Protein AF-A0A2V7KCF7-F1 (afdb_monomer)

Nearest PDB structures (foldseek):
  6zng-assembly1_B  TM=3.572E-01  e=9.241E+00  Bdellovibrio bacteriovorus HD100

Mean predicted aligned error: 8.9 Å

Structure (mmCIF, N/CA/C/O backbone):
data_AF-A0A2V7KCF7-F1
#
_entry.id   AF-A0A2V7KCF7-F1
#
loop_
_atom_site.group_PDB
_atom_site.id
_atom_site.type_symbol
_atom_site.label_atom_id
_atom_site.label_alt_id
_atom_site.label_comp_id
_atom_site.label_asym_id
_atom_site.label_entity_id
_atom_site.label_seq_id
_atom_site.pdbx_PDB_ins_code
_atom_site.Cartn_x
_atom_site.Cartn_y
_atom_site.Cartn_z
_atom_site.occupancy
_atom_site.B_iso_or_equiv
_atom_site.auth_seq_id
_atom_site.auth_comp_id
_atom_site.auth_asym_id
_atom_site.auth_atom_id
_atom_site.pdbx_PDB_model_num
ATOM 1 N N . MET A 1 1 ? 0.197 23.105 -3.086 1.00 41.72 1 MET A N 1
ATOM 2 C CA . MET A 1 1 ? -0.540 21.929 -2.576 1.00 41.72 1 MET A CA 1
ATOM 3 C C . MET A 1 1 ? -1.531 21.504 -3.646 1.00 41.72 1 MET A C 1
ATOM 5 O O . MET A 1 1 ? -2.507 22.212 -3.852 1.00 41.72 1 MET A O 1
ATOM 9 N N . GLN A 1 2 ? -1.255 20.419 -4.374 1.00 45.03 2 GLN A N 1
ATOM 10 C CA . GLN A 1 2 ? -2.194 19.877 -5.358 1.00 45.03 2 GLN A CA 1
ATOM 11 C C . GLN A 1 2 ? -3.328 19.180 -4.595 1.00 45.03 2 GLN A C 1
ATOM 13 O O . GLN A 1 2 ? -3.163 18.070 -4.099 1.00 45.03 2 GLN A O 1
ATOM 18 N N . GLN A 1 3 ? -4.462 19.857 -4.434 1.00 45.94 3 GLN A N 1
ATOM 19 C CA . GLN A 1 3 ? -5.681 19.256 -3.894 1.00 45.94 3 GLN A CA 1
ATOM 20 C C . GLN A 1 3 ? -6.366 18.501 -5.038 1.00 45.94 3 GLN A C 1
ATOM 22 O O . GLN A 1 3 ? -7.163 19.067 -5.782 1.00 45.94 3 GLN A O 1
ATOM 27 N N . ALA A 1 4 ? -5.999 17.236 -5.233 1.00 57.44 4 ALA A N 1
ATOM 28 C CA . ALA A 1 4 ? -6.736 16.357 -6.128 1.00 57.44 4 ALA A CA 1
ATOM 29 C C . ALA A 1 4 ? -7.971 15.825 -5.385 1.00 57.44 4 ALA A C 1
ATOM 31 O O . ALA A 1 4 ? -7.855 15.176 -4.345 1.00 57.44 4 ALA A O 1
ATOM 32 N N . ALA A 1 5 ? -9.162 16.113 -5.910 1.00 62.31 5 ALA A N 1
ATOM 33 C CA . ALA A 1 5 ? -10.406 15.527 -5.427 1.00 62.31 5 ALA A CA 1
ATOM 34 C C . ALA A 1 5 ? -10.470 14.055 -5.866 1.00 62.31 5 ALA A C 1
ATOM 36 O O . ALA A 1 5 ? -11.031 13.718 -6.908 1.00 62.31 5 ALA A O 1
ATOM 37 N N . PHE A 1 6 ? -9.847 13.165 -5.094 1.00 75.88 6 PHE A N 1
ATOM 38 C CA . PHE A 1 6 ? -9.925 11.730 -5.341 1.00 75.88 6 PHE A CA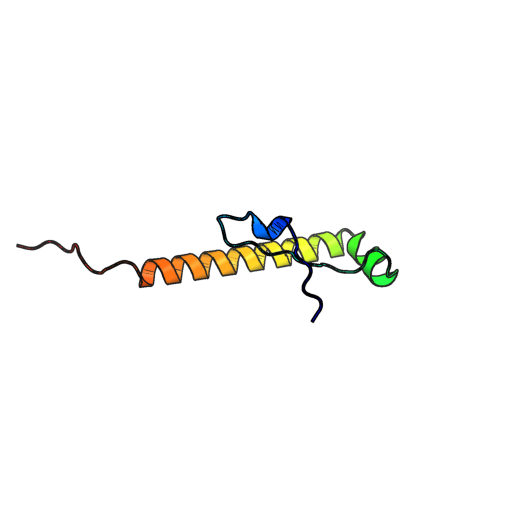 1
ATOM 39 C C . PHE 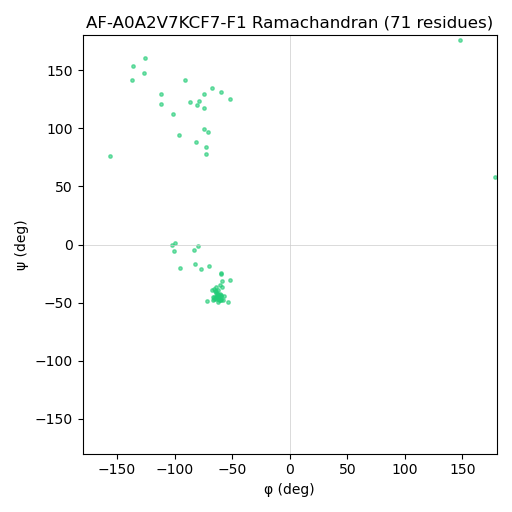A 1 6 ? -11.333 11.237 -5.002 1.00 75.88 6 PHE A C 1
ATOM 41 O O . PHE A 1 6 ? -11.627 10.950 -3.842 1.00 75.88 6 PHE A O 1
ATOM 48 N N . MET A 1 7 ? -12.202 11.116 -6.014 1.00 75.44 7 MET A N 1
ATOM 49 C CA . MET A 1 7 ? -13.596 10.679 -5.824 1.00 75.44 7 MET A CA 1
ATOM 50 C C . MET A 1 7 ? -13.720 9.368 -5.036 1.00 75.44 7 MET A C 1
ATOM 52 O O . MET A 1 7 ? -14.679 9.170 -4.296 1.00 75.44 7 MET A O 1
ATOM 56 N N . VAL A 1 8 ? -12.728 8.481 -5.154 1.00 75.94 8 VAL A N 1
ATOM 57 C CA . VAL A 1 8 ? -12.688 7.208 -4.422 1.00 75.94 8 VAL A CA 1
ATOM 58 C C . VAL A 1 8 ? -12.689 7.389 -2.896 1.00 75.94 8 VAL A C 1
ATOM 60 O O . VAL A 1 8 ? -13.168 6.518 -2.176 1.00 75.94 8 VAL A O 1
ATOM 63 N N . LEU A 1 9 ? -12.210 8.530 -2.389 1.00 79.69 9 LEU A N 1
ATOM 64 C CA . LEU A 1 9 ? -12.186 8.833 -0.957 1.00 79.69 9 LEU A CA 1
ATOM 65 C C . LEU A 1 9 ? -13.402 9.645 -0.500 1.00 79.69 9 LEU A C 1
ATOM 67 O O . LEU A 1 9 ? -13.733 9.633 0.682 1.00 79.69 9 LEU A O 1
ATOM 71 N N . THR A 1 10 ? -14.101 10.328 -1.411 1.00 71.88 10 THR A N 1
ATOM 72 C CA . THR A 1 10 ? -15.185 11.254 -1.043 1.00 71.88 10 THR A CA 1
ATOM 73 C C . THR A 1 10 ? -16.490 10.555 -0.661 1.00 71.88 10 THR A C 1
ATOM 75 O O . THR A 1 10 ? -17.318 11.145 0.023 1.00 71.88 10 THR A O 1
ATOM 78 N N . THR A 1 11 ? -16.695 9.301 -1.077 1.00 73.00 11 THR A N 1
ATOM 79 C CA . THR A 1 11 ? -17.921 8.531 -0.782 1.00 73.00 11 THR A CA 1
ATOM 80 C C . THR A 1 11 ? -17.762 7.547 0.381 1.00 73.00 11 THR A C 1
ATOM 82 O O . THR A 1 11 ? -18.693 6.799 0.694 1.00 73.00 11 THR A O 1
ATOM 85 N N . ALA A 1 12 ? -16.591 7.499 1.020 1.00 71.81 12 ALA A N 1
ATOM 86 C CA . ALA A 1 12 ? -16.308 6.522 2.060 1.00 71.81 12 ALA A CA 1
ATOM 87 C C . ALA A 1 12 ? -17.026 6.876 3.375 1.00 71.81 12 ALA A C 1
ATOM 89 O O . ALA A 1 12 ? -16.751 7.889 4.008 1.00 71.81 12 ALA A O 1
ATOM 90 N N . ARG A 1 13 ? -17.929 5.998 3.833 1.00 75.94 13 ARG A N 1
ATOM 91 C CA . ARG A 1 13 ? -18.578 6.098 5.163 1.00 75.94 13 ARG A CA 1
ATOM 92 C C . ARG A 1 13 ? -17.696 5.583 6.311 1.00 75.94 13 ARG A C 1
ATOM 94 O O . ARG A 1 13 ? -18.115 5.560 7.464 1.00 75.94 13 ARG A O 1
ATOM 101 N N . ARG A 1 14 ? -16.498 5.102 5.982 1.00 82.62 14 ARG A N 1
ATOM 102 C CA . ARG A 1 14 ? -15.471 4.566 6.881 1.00 82.62 14 ARG A CA 1
ATOM 103 C C . ARG A 1 14 ? -14.165 5.333 6.626 1.00 82.62 14 ARG A C 1
ATOM 105 O O . ARG A 1 14 ? -14.032 5.910 5.549 1.00 82.62 14 ARG A O 1
ATOM 112 N N . PRO A 1 15 ? -13.200 5.314 7.561 1.00 87.38 15 PRO A N 1
ATOM 113 C CA . PRO A 1 15 ? -11.861 5.846 7.313 1.00 87.38 15 PRO A CA 1
ATOM 114 C C . PRO A 1 15 ? -11.275 5.249 6.028 1.00 87.38 15 PRO A C 1
ATOM 116 O O . PRO A 1 15 ? -11.241 4.027 5.881 1.00 87.38 15 PRO A O 1
ATOM 119 N N . ALA A 1 16 ? -10.854 6.105 5.098 1.00 90.56 16 ALA A N 1
ATOM 120 C CA . ALA A 1 16 ? -10.332 5.707 3.796 1.00 90.56 16 ALA A CA 1
ATOM 121 C C . ALA A 1 16 ? -9.087 6.524 3.448 1.00 90.56 16 ALA A C 1
ATOM 123 O O . ALA A 1 16 ? -9.026 7.723 3.720 1.00 90.56 16 ALA A O 1
ATOM 124 N N . ILE A 1 17 ? -8.109 5.860 2.835 1.00 91.38 17 ILE A N 1
ATOM 125 C CA . ILE A 1 17 ? -6.870 6.464 2.345 1.00 91.38 17 ILE A CA 1
ATOM 126 C C . ILE A 1 17 ? -6.553 5.916 0.95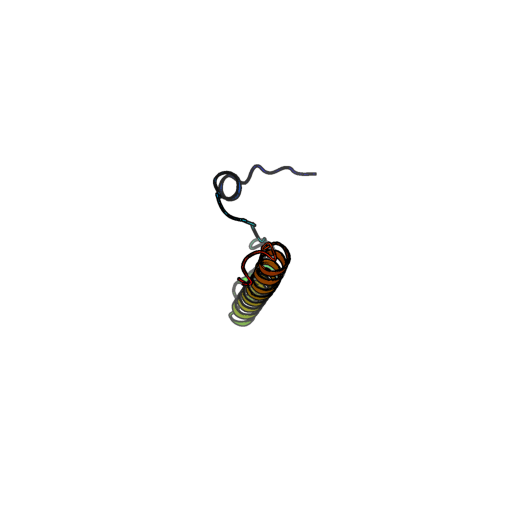4 1.00 91.38 17 ILE A C 1
ATOM 128 O O . ILE A 1 17 ? -6.945 4.799 0.618 1.00 91.38 17 ILE A O 1
ATOM 132 N N . LEU A 1 18 ? -5.825 6.700 0.165 1.00 92.88 18 LEU A N 1
ATOM 133 C CA . LEU A 1 18 ? -5.203 6.260 -1.079 1.00 92.88 18 LEU A CA 1
ATOM 134 C C . LEU A 1 18 ? -3.693 6.268 -0.855 1.00 92.88 18 LEU A C 1
ATOM 136 O O . LEU A 1 18 ? -3.155 7.254 -0.354 1.00 92.88 18 LEU A O 1
ATOM 140 N N . VAL A 1 19 ? -3.030 5.164 -1.196 1.00 93.00 19 VAL A N 1
ATOM 141 C CA . VAL A 1 19 ? -1.579 5.016 -1.050 1.00 93.00 19 VAL A CA 1
ATOM 142 C C . VAL A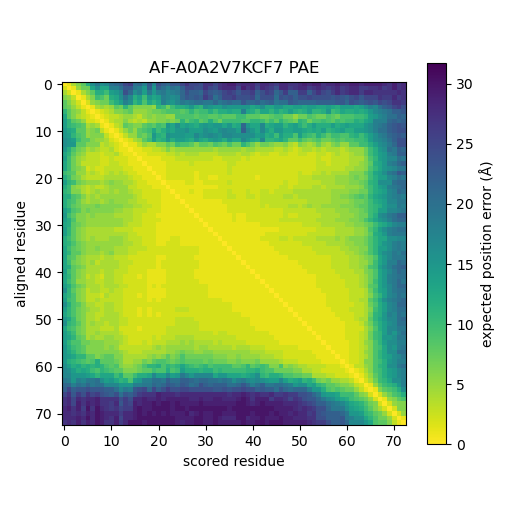 1 19 ? -0.959 4.946 -2.436 1.00 93.00 19 VAL A C 1
ATOM 144 O O . VAL A 1 19 ? -1.295 4.066 -3.224 1.00 93.00 19 VAL A O 1
ATOM 147 N N . GLU A 1 20 ? -0.055 5.873 -2.722 1.00 95.69 20 GLU A N 1
ATOM 148 C CA . GLU A 1 20 ? 0.809 5.821 -3.896 1.00 95.69 20 GLU A CA 1
ATOM 149 C C . GLU A 1 20 ? 2.058 5.006 -3.553 1.00 95.69 20 GLU A C 1
ATOM 151 O O . GLU A 1 20 ? 2.757 5.304 -2.585 1.00 95.69 20 GLU A O 1
ATOM 156 N N . THR A 1 21 ? 2.316 3.941 -4.311 1.00 94.75 21 THR A N 1
ATOM 157 C CA . THR A 1 21 ? 3.389 2.979 -4.011 1.00 94.75 21 THR A CA 1
ATOM 158 C C . THR A 1 21 ? 4.650 3.197 -4.852 1.00 94.75 21 THR A C 1
ATOM 160 O O . THR A 1 21 ? 5.647 2.516 -4.626 1.00 94.75 21 THR A O 1
ATOM 163 N N . GLY A 1 22 ? 4.605 4.123 -5.815 1.00 95.25 22 GLY A N 1
ATOM 164 C CA . GLY A 1 22 ? 5.687 4.479 -6.739 1.00 95.25 22 GLY A CA 1
ATOM 165 C C . GLY A 1 22 ? 5.149 4.909 -8.110 1.00 95.25 22 GLY A C 1
ATOM 166 O O . GLY A 1 22 ? 3.946 4.813 -8.367 1.00 95.25 22 GLY A O 1
ATOM 167 N N . PHE A 1 23 ? 6.037 5.340 -9.011 1.00 96.81 23 PHE A N 1
ATOM 168 C CA . PHE A 1 23 ? 5.664 5.761 -10.367 1.00 96.81 23 PHE A CA 1
ATOM 169 C C . PHE A 1 23 ? 5.955 4.673 -11.403 1.00 96.81 23 PHE A C 1
ATOM 171 O O . PHE A 1 23 ? 7.106 4.429 -11.746 1.00 96.81 23 PHE A O 1
ATOM 178 N N . ALA A 1 24 ? 4.920 4.081 -12.006 1.00 93.88 24 ALA A N 1
ATOM 179 C CA . ALA A 1 24 ? 5.097 3.037 -13.027 1.00 93.88 24 ALA A CA 1
ATOM 180 C C . ALA A 1 24 ? 5.896 3.495 -14.269 1.00 93.88 24 ALA A C 1
ATOM 182 O O . ALA A 1 24 ? 6.495 2.674 -14.957 1.00 93.88 24 ALA A O 1
ATOM 183 N N . THR A 1 25 ? 5.914 4.799 -14.566 1.00 96.31 25 THR A N 1
ATOM 184 C CA . 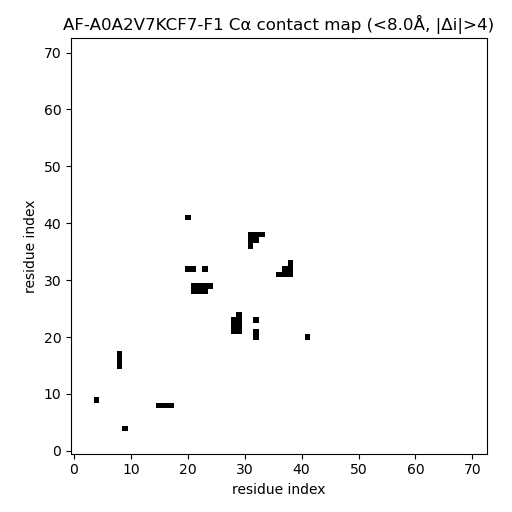THR A 1 25 ? 6.683 5.385 -15.677 1.00 96.31 25 THR A CA 1
ATOM 185 C C . THR A 1 25 ? 8.148 5.643 -15.332 1.00 96.31 25 THR A C 1
ATO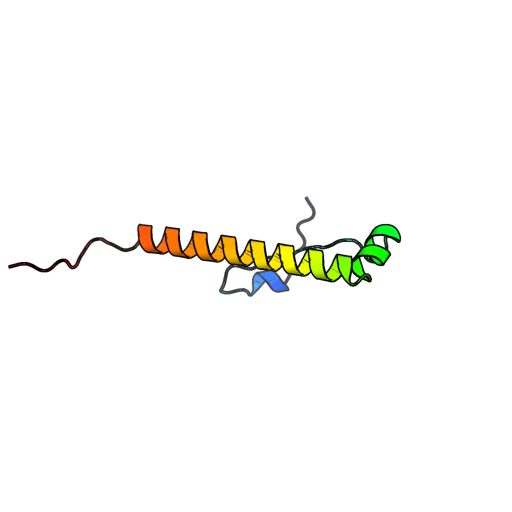M 187 O O . THR A 1 25 ? 8.957 5.843 -16.238 1.00 96.31 25 THR A O 1
ATOM 190 N N . ASN A 1 26 ? 8.511 5.649 -14.047 1.00 98.00 26 ASN A N 1
ATOM 191 C CA . ASN A 1 26 ? 9.903 5.701 -13.633 1.00 98.00 26 ASN A CA 1
ATOM 192 C C . ASN A 1 26 ? 10.503 4.287 -13.770 1.00 98.00 26 ASN A C 1
ATOM 194 O O . ASN A 1 26 ? 9.969 3.359 -13.168 1.00 98.00 26 ASN A O 1
ATOM 198 N N . PRO A 1 27 ? 11.600 4.085 -14.525 1.00 97.50 27 PRO A N 1
ATOM 199 C CA . PRO A 1 27 ? 12.129 2.742 -14.781 1.00 97.50 27 PRO A CA 1
ATOM 200 C C . PRO A 1 27 ? 12.524 1.963 -13.520 1.00 97.50 27 PRO A C 1
ATOM 202 O O . PRO A 1 27 ? 12.327 0.751 -13.462 1.00 97.50 27 PRO A O 1
ATOM 205 N N . THR A 1 28 ? 13.065 2.649 -12.511 1.00 97.88 28 THR A N 1
ATOM 206 C CA . THR A 1 28 ? 13.496 2.025 -11.254 1.00 97.88 28 THR A CA 1
ATOM 207 C C . THR A 1 28 ? 12.292 1.597 -10.422 1.00 97.88 28 THR A C 1
ATOM 209 O O . THR A 1 28 ? 12.222 0.444 -9.994 1.00 97.88 28 THR A O 1
ATOM 212 N N . ASP A 1 29 ? 11.321 2.495 -10.238 1.00 97.50 29 ASP A N 1
ATOM 213 C CA . ASP A 1 29 ? 10.091 2.186 -9.504 1.00 97.50 29 ASP A CA 1
ATOM 214 C C . ASP A 1 29 ? 9.284 1.115 -10.237 1.00 97.50 29 ASP A C 1
ATOM 216 O O . ASP A 1 29 ? 8.853 0.149 -9.621 1.00 97.50 29 ASP A O 1
ATOM 220 N N . GLY A 1 30 ? 9.125 1.237 -11.556 1.00 97.44 30 GLY A N 1
ATOM 221 C CA . GLY A 1 30 ? 8.409 0.271 -12.385 1.00 97.44 30 GLY A CA 1
ATOM 222 C C . GLY A 1 30 ? 8.993 -1.138 -12.273 1.00 97.44 30 GLY A C 1
ATOM 223 O O . GLY A 1 30 ? 8.244 -2.095 -12.081 1.00 97.44 30 GLY A O 1
ATOM 224 N N . ALA A 1 31 ? 10.323 -1.275 -12.307 1.00 98.25 31 ALA A N 1
ATOM 225 C CA . ALA A 1 31 ? 10.985 -2.565 -12.116 1.00 98.25 31 ALA A CA 1
ATOM 226 C C . ALA A 1 31 ? 10.758 -3.137 -10.707 1.00 98.25 31 ALA A C 1
ATOM 228 O O . ALA A 1 31 ? 10.534 -4.338 -10.556 1.00 98.25 31 ALA A O 1
ATOM 229 N N . PHE A 1 32 ? 10.789 -2.292 -9.672 1.00 98.44 32 PHE A N 1
ATOM 230 C CA . PHE A 1 32 ? 10.505 -2.721 -8.304 1.00 98.44 32 PHE A CA 1
ATOM 231 C C . PHE A 1 32 ? 9.040 -3.143 -8.133 1.00 98.44 32 PHE A C 1
ATOM 233 O O . PHE A 1 32 ? 8.782 -4.228 -7.610 1.00 98.44 32 PHE A O 1
ATOM 240 N N . LEU A 1 33 ? 8.099 -2.328 -8.614 1.00 97.94 33 LEU A N 1
ATOM 241 C CA . LEU A 1 33 ? 6.654 -2.563 -8.558 1.00 97.94 33 LEU A CA 1
ATOM 242 C C . LEU A 1 33 ? 6.244 -3.841 -9.298 1.00 97.94 33 LEU A C 1
ATOM 244 O O . LEU A 1 33 ? 5.337 -4.523 -8.840 1.00 97.94 33 LEU A O 1
ATOM 248 N N . ALA A 1 34 ? 6.923 -4.181 -10.397 1.00 97.38 34 ALA A N 1
ATOM 249 C CA . ALA A 1 34 ? 6.684 -5.407 -11.162 1.00 97.38 34 ALA A CA 1
ATOM 250 C C . ALA A 1 34 ? 7.397 -6.650 -10.592 1.00 97.38 34 ALA A C 1
ATOM 252 O O . ALA A 1 34 ? 7.253 -7.750 -11.128 1.00 97.38 34 ALA A O 1
ATOM 253 N N . SER A 1 35 ? 8.214 -6.497 -9.546 1.00 98.56 35 SER A N 1
ATOM 254 C CA . SER A 1 35 ? 8.936 -7.613 -8.932 1.00 98.56 35 SER A CA 1
ATOM 255 C C . SER A 1 35 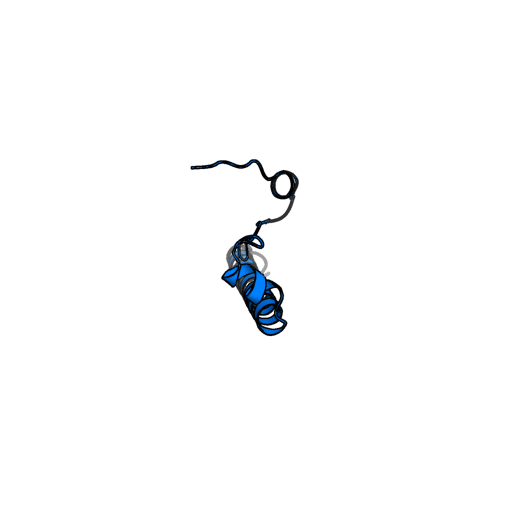? 8.128 -8.239 -7.797 1.00 98.56 35 SER A C 1
ATOM 257 O O . SER A 1 35 ? 7.565 -7.530 -6.963 1.00 98.56 35 SER A O 1
ATOM 259 N N . SER A 1 36 ? 8.174 -9.568 -7.663 1.00 98.62 36 SER A N 1
ATOM 260 C CA . SER A 1 36 ? 7.503 -10.268 -6.554 1.00 98.62 36 SER A CA 1
ATOM 261 C C . SER A 1 36 ? 7.995 -9.803 -5.177 1.00 98.62 36 SER A C 1
ATOM 263 O O . SER A 1 36 ? 7.235 -9.782 -4.212 1.00 98.62 36 SER A O 1
ATOM 265 N N . LEU A 1 37 ? 9.267 -9.396 -5.072 1.00 98.31 37 LEU A N 1
ATOM 266 C CA . LEU A 1 37 ? 9.815 -8.817 -3.845 1.00 98.31 37 LEU A CA 1
ATOM 267 C C . LEU A 1 37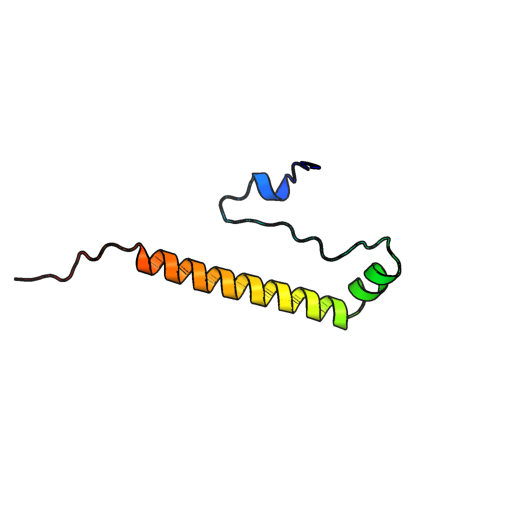 ? 9.168 -7.465 -3.521 1.00 98.31 37 LEU A C 1
ATOM 269 O O . LEU A 1 37 ? 8.845 -7.211 -2.360 1.00 98.31 37 LEU A O 1
ATOM 273 N N . GLY A 1 38 ? 9.018 -6.592 -4.519 1.00 98.31 38 GLY A N 1
ATOM 274 C CA . GLY A 1 38 ? 8.406 -5.279 -4.343 1.00 98.31 38 GLY A CA 1
ATOM 275 C C . GLY A 1 38 ? 6.931 -5.384 -3.989 1.00 98.31 38 GLY A C 1
ATOM 276 O O . GLY A 1 38 ? 6.512 -4.809 -2.985 1.00 98.31 38 GLY A O 1
ATOM 277 N N . GLU A 1 39 ? 6.183 -6.211 -4.720 1.00 98.19 39 GLU A N 1
ATOM 278 C CA . GLU A 1 39 ? 4.787 -6.533 -4.412 1.00 98.19 39 GLU A CA 1
ATOM 279 C C . GLU A 1 39 ? 4.630 -7.039 -2.972 1.00 98.19 39 GLU A C 1
ATOM 281 O O . GLU A 1 39 ? 3.820 -6.510 -2.206 1.00 98.19 39 GLU A O 1
ATOM 286 N N . HIS A 1 40 ? 5.449 -8.013 -2.558 1.00 98.69 40 HIS A N 1
ATOM 287 C CA . HIS A 1 40 ? 5.369 -8.583 -1.214 1.00 98.69 40 HIS A CA 1
ATOM 288 C C . HIS A 1 40 ? 5.710 -7.562 -0.122 1.00 98.69 40 HIS A C 1
ATOM 290 O O . HIS A 1 40 ? 5.049 -7.521 0.919 1.00 98.69 40 HIS A O 1
ATOM 296 N N . LYS A 1 41 ? 6.715 -6.708 -0.352 1.00 98.56 41 LYS A N 1
ATOM 297 C CA . LYS A 1 41 ? 7.087 -5.640 0.586 1.00 98.56 41 LYS A CA 1
ATOM 298 C C . LYS A 1 41 ? 5.966 -4.620 0.755 1.00 98.56 41 LYS A C 1
ATOM 300 O O . LYS A 1 41 ? 5.632 -4.278 1.888 1.00 98.56 41 LYS A O 1
ATOM 305 N N . ILE A 1 42 ? 5.374 -4.163 -0.347 1.00 98.44 42 ILE A N 1
ATOM 306 C CA . ILE A 1 42 ? 4.270 -3.197 -0.330 1.00 98.44 42 ILE A CA 1
ATOM 307 C C . ILE A 1 42 ? 3.060 -3.800 0.389 1.00 98.44 42 ILE A C 1
ATOM 309 O O . ILE A 1 42 ? 2.533 -3.186 1.316 1.00 98.44 42 ILE A O 1
ATOM 313 N N . ALA A 1 43 ? 2.662 -5.022 0.025 1.00 98.38 43 ALA A N 1
ATOM 314 C CA . ALA A 1 43 ? 1.528 -5.702 0.645 1.00 98.38 43 ALA A CA 1
ATOM 315 C C . ALA A 1 43 ? 1.729 -5.895 2.156 1.00 98.38 43 ALA A C 1
ATOM 317 O O . ALA A 1 43 ? 0.827 -5.605 2.943 1.00 98.38 43 ALA A O 1
ATOM 318 N N . SER A 1 44 ? 2.926 -6.323 2.567 1.00 98.62 44 SER A N 1
ATOM 319 C CA . SER A 1 44 ? 3.259 -6.528 3.980 1.00 98.62 44 SER A CA 1
ATOM 320 C C . SER A 1 44 ? 3.208 -5.222 4.772 1.00 98.62 44 SER A C 1
ATOM 322 O O . SER A 1 44 ? 2.606 -5.181 5.843 1.00 98.62 44 SER A O 1
ATOM 324 N N . ALA A 1 45 ? 3.761 -4.135 4.226 1.00 98.44 45 ALA A N 1
ATOM 325 C CA . ALA A 1 45 ? 3.730 -2.823 4.871 1.00 98.44 45 ALA A CA 1
ATOM 326 C C . ALA A 1 45 ? 2.297 -2.278 5.016 1.00 98.44 45 ALA A C 1
ATOM 328 O O . ALA A 1 45 ? 1.935 -1.753 6.071 1.00 98.44 45 ALA A O 1
ATOM 329 N N . VAL A 1 46 ? 1.455 -2.441 3.987 1.00 98.19 46 VAL A N 1
ATOM 330 C CA . VAL A 1 46 ? 0.036 -2.051 4.042 1.00 98.19 46 VAL A CA 1
ATOM 331 C C . VAL A 1 46 ? -0.715 -2.878 5.090 1.00 98.19 46 VAL A C 1
ATOM 333 O O . VAL A 1 46 ? -1.433 -2.311 5.916 1.00 98.19 46 VAL A O 1
ATOM 336 N N . ALA A 1 47 ? -0.522 -4.200 5.112 1.00 98.31 47 ALA A N 1
ATOM 337 C CA . ALA A 1 47 ? -1.166 -5.088 6.079 1.00 98.31 47 ALA A CA 1
ATOM 338 C C . ALA A 1 47 ? -0.758 -4.765 7.527 1.00 98.31 47 ALA A C 1
ATOM 340 O O . ALA A 1 47 ? -1.610 -4.699 8.420 1.00 98.31 47 ALA A O 1
ATOM 341 N N . GLU A 1 48 ? 0.529 -4.506 7.763 1.00 98.44 48 GLU A N 1
ATOM 342 C CA . GLU A 1 48 ? 1.041 -4.091 9.069 1.00 98.44 48 GLU A CA 1
ATOM 343 C C . GLU A 1 48 ? 0.442 -2.745 9.502 1.00 98.44 48 GLU A C 1
ATOM 345 O O . GLU A 1 48 ? -0.023 -2.608 10.638 1.00 98.44 48 GLU A O 1
ATOM 350 N N . GLY A 1 49 ? 0.389 -1.764 8.596 1.00 97.69 49 GLY A N 1
ATOM 351 C CA . GLY A 1 49 ? -0.211 -0.455 8.854 1.00 97.69 49 GLY A CA 1
ATOM 352 C C . GLY A 1 49 ? -1.690 -0.547 9.240 1.00 97.69 49 GLY A C 1
ATOM 353 O O . GLY A 1 49 ? -2.101 0.032 10.248 1.00 97.69 49 GLY A O 1
ATOM 354 N N . ILE A 1 50 ? -2.480 -1.328 8.495 1.00 97.31 50 ILE A N 1
ATOM 355 C CA . ILE A 1 50 ? -3.901 -1.570 8.796 1.00 97.31 50 ILE A CA 1
ATOM 356 C C . ILE A 1 50 ? -4.052 -2.252 10.160 1.00 97.31 50 ILE A C 1
ATOM 358 O O . ILE A 1 50 ? -4.876 -1.830 10.972 1.00 97.31 50 ILE A O 1
ATOM 362 N N . THR A 1 51 ? -3.232 -3.264 10.450 1.00 98.06 51 THR A N 1
ATOM 363 C CA . THR A 1 51 ? -3.274 -3.986 11.731 1.00 98.06 51 THR A CA 1
ATOM 364 C C . THR A 1 51 ? -3.003 -3.047 12.906 1.00 98.06 51 THR A C 1
ATOM 366 O O . THR A 1 51 ? -3.771 -3.024 13.870 1.00 98.06 51 THR A O 1
ATOM 369 N N . LYS A 1 52 ? -1.960 -2.212 12.813 1.00 97.62 52 LYS A N 1
ATOM 370 C CA . LYS A 1 52 ? -1.638 -1.205 13.837 1.00 97.62 52 LYS A CA 1
ATOM 371 C C . LYS A 1 52 ? -2.766 -0.192 14.018 1.00 97.62 52 LYS A C 1
ATOM 373 O O . LYS A 1 52 ? -3.105 0.143 15.153 1.00 97.62 52 LYS A O 1
ATOM 378 N N . TYR A 1 53 ? -3.362 0.271 12.918 1.00 96.19 53 TYR A N 1
ATOM 379 C CA . TYR A 1 53 ? -4.499 1.187 12.961 1.00 96.19 53 TYR A CA 1
ATOM 380 C C . TYR A 1 53 ? -5.693 0.576 13.702 1.00 96.19 53 TYR A C 1
ATOM 382 O O . TYR A 1 53 ? -6.241 1.215 14.596 1.00 96.19 53 TYR A O 1
ATOM 390 N N . LEU A 1 54 ? -6.067 -0.664 13.379 1.00 95.62 54 LEU A N 1
ATOM 391 C CA . LEU A 1 54 ? -7.193 -1.345 14.022 1.00 95.62 54 LEU A CA 1
ATOM 392 C C . LEU A 1 54 ? -6.951 -1.556 15.520 1.00 95.62 54 LEU A C 1
ATOM 394 O O . LEU A 1 54 ? -7.837 -1.288 16.326 1.00 95.62 54 LEU A O 1
ATOM 398 N N . GLN A 1 55 ? -5.741 -1.963 15.910 1.00 96.44 55 GLN A N 1
ATOM 399 C CA . GLN A 1 55 ? -5.381 -2.108 17.324 1.00 96.44 55 GLN A CA 1
ATOM 400 C C . GLN A 1 55 ? -5.512 -0.785 18.088 1.00 96.44 55 GLN A C 1
ATOM 402 O O . GLN A 1 55 ? -6.037 -0.752 19.199 1.00 96.44 55 GLN A O 1
ATOM 407 N N . GLU A 1 56 ? -5.042 0.313 17.498 1.00 95.50 56 GLU A N 1
ATOM 408 C CA . GLU A 1 56 ? -5.159 1.644 18.092 1.00 95.50 56 GLU A CA 1
ATOM 409 C C . GLU A 1 56 ? -6.609 2.133 18.150 1.00 95.50 56 GLU A C 1
ATOM 411 O O . GLU A 1 56 ? -7.030 2.730 19.142 1.00 95.50 56 GLU A O 1
ATOM 416 N N . PHE A 1 57 ? -7.385 1.856 17.106 1.00 93.44 57 PHE A N 1
ATOM 417 C CA . PHE A 1 57 ? -8.799 2.187 17.043 1.00 93.44 57 PHE A CA 1
ATOM 418 C C . PHE A 1 57 ? -9.589 1.484 18.153 1.00 93.44 57 PHE A C 1
ATOM 420 O O . PHE A 1 57 ? -10.327 2.144 18.883 1.00 93.44 57 PHE A O 1
ATOM 427 N N . GLU A 1 58 ? -9.384 0.179 18.348 1.00 93.12 58 GLU A N 1
ATOM 428 C CA . GLU A 1 58 ? -10.058 -0.576 19.410 1.00 93.12 58 GLU A CA 1
ATOM 429 C C . GLU A 1 58 ? -9.626 -0.124 20.813 1.00 93.12 58 GLU A C 1
ATOM 431 O O . GLU A 1 58 ? -10.477 0.039 21.688 1.00 93.12 58 GLU A O 1
ATOM 436 N N . ARG A 1 59 ? -8.340 0.200 21.030 1.00 93.81 59 ARG A N 1
ATOM 437 C CA . ARG A 1 59 ? -7.879 0.807 22.297 1.00 93.81 59 ARG A CA 1
ATOM 438 C C . ARG A 1 59 ? -8.605 2.115 22.607 1.00 93.81 59 ARG A C 1
ATOM 440 O O . ARG A 1 59 ? -9.093 2.302 23.720 1.00 93.81 59 ARG A O 1
ATOM 447 N N . LYS A 1 60 ? -8.700 3.016 21.624 1.00 90.88 60 LYS A N 1
ATOM 448 C CA . LYS A 1 60 ? -9.395 4.305 21.773 1.00 90.88 60 LYS A CA 1
ATOM 449 C C . LYS A 1 60 ? -10.888 4.131 22.032 1.00 90.88 60 LYS A C 1
ATOM 451 O O . LYS A 1 60 ? -11.458 4.877 22.826 1.00 90.88 60 LYS A O 1
ATOM 456 N N . ARG A 1 61 ? -11.521 3.139 21.404 1.00 90.00 61 ARG A N 1
ATOM 457 C CA . ARG A 1 61 ? -12.926 2.794 21.659 1.00 90.00 61 ARG A CA 1
ATOM 458 C C . ARG A 1 61 ? -13.143 2.241 23.062 1.00 90.00 61 ARG A C 1
ATOM 460 O O . ARG A 1 61 ? -14.057 2.687 23.741 1.00 90.00 61 ARG A O 1
ATOM 467 N N . ALA A 1 62 ? -12.287 1.333 23.524 1.00 86.56 62 ALA A N 1
ATOM 468 C CA . ALA A 1 62 ? -12.371 0.791 24.878 1.00 86.56 62 ALA A CA 1
ATOM 469 C C . ALA A 1 62 ? -12.172 1.880 25.948 1.00 86.56 62 ALA A C 1
ATOM 471 O O . ALA A 1 62 ? -12.891 1.905 26.941 1.00 86.56 62 ALA A O 1
ATOM 472 N N . ALA A 1 63 ? -11.253 2.822 25.717 1.00 81.81 63 ALA A N 1
ATOM 473 C CA . ALA A 1 63 ? -11.022 3.959 26.608 1.00 81.81 63 ALA A CA 1
ATOM 474 C C . ALA A 1 63 ? -12.164 4.996 26.617 1.00 81.81 63 ALA A C 1
ATOM 476 O O . ALA A 1 63 ? -12.245 5.800 27.542 1.00 81.81 63 ALA A O 1
ATOM 477 N N . SER A 1 64 ? -13.030 4.999 25.598 1.00 77.00 64 SER A N 1
ATOM 478 C CA . SER A 1 64 ? -14.175 5.916 25.482 1.00 77.00 64 SER A CA 1
ATOM 479 C C . SER A 1 64 ? -15.522 5.276 25.846 1.00 77.00 64 SER A C 1
ATOM 481 O O . SER A 1 64 ? -16.540 5.968 25.835 1.00 77.00 64 SER A O 1
ATOM 483 N N . ALA A 1 65 ? -15.548 3.988 26.212 1.00 69.56 65 ALA A N 1
ATOM 484 C CA . ALA A 1 65 ? -16.742 3.337 26.743 1.00 69.56 65 ALA A CA 1
ATOM 485 C C . ALA A 1 65 ? -16.995 3.794 28.199 1.00 69.56 65 ALA A C 1
ATOM 487 O O . ALA A 1 65 ? -16.068 3.765 29.014 1.00 69.56 65 ALA A O 1
ATOM 488 N N . PRO A 1 66 ? -18.218 4.232 28.557 1.00 62.06 66 PRO A N 1
ATOM 489 C CA . PRO A 1 66 ? -18.495 4.753 29.890 1.00 62.06 66 PRO A CA 1
ATOM 490 C C . PRO A 1 66 ? -18.395 3.646 30.950 1.00 62.06 66 PRO A C 1
ATOM 492 O O . PRO A 1 66 ? -18.940 2.555 30.793 1.00 62.06 66 PRO A O 1
ATO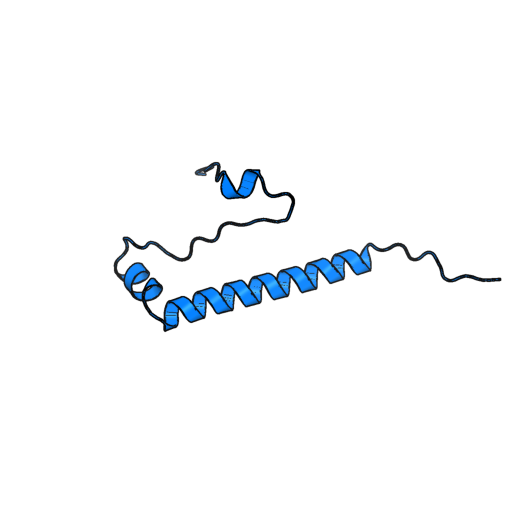M 495 N N . ALA A 1 67 ? -17.722 3.949 32.062 1.00 61.78 67 ALA A N 1
ATOM 496 C CA . ALA A 1 67 ? -17.693 3.117 33.260 1.00 61.78 67 ALA A CA 1
ATOM 497 C C . ALA A 1 67 ? -19.047 3.204 33.987 1.00 61.78 67 ALA A C 1
ATOM 499 O O . ALA A 1 67 ? -19.191 3.938 34.959 1.00 61.78 67 ALA A O 1
ATOM 500 N N . GLY A 1 68 ? -20.061 2.498 33.495 1.00 64.00 68 GLY A N 1
ATOM 501 C CA . GLY A 1 68 ? -21.406 2.583 34.056 1.00 64.00 68 GLY A CA 1
ATOM 502 C C . GLY A 1 68 ? -22.230 1.347 33.765 1.00 64.00 68 GLY A C 1
ATOM 503 O O . GLY A 1 68 ? -23.062 1.395 32.880 1.00 64.00 68 GLY A O 1
ATOM 504 N N . GLU A 1 69 ? -21.948 0.262 34.490 1.00 57.34 69 GLU A N 1
ATOM 505 C CA . GLU A 1 69 ? -22.881 -0.825 34.851 1.00 57.34 69 GLU A CA 1
ATOM 506 C C . GLU A 1 69 ? -22.112 -1.892 35.660 1.00 57.34 69 GLU A C 1
ATOM 508 O O . GLU A 1 69 ? -22.006 -3.062 35.306 1.00 57.34 69 GLU A O 1
ATOM 513 N N . ARG A 1 70 ? -21.507 -1.483 36.783 1.00 56.00 70 ARG A N 1
ATOM 514 C CA . ARG A 1 70 ? -21.281 -2.422 37.890 1.00 56.00 70 ARG A CA 1
ATOM 515 C C . ARG A 1 70 ? -22.431 -2.214 38.857 1.00 56.00 70 ARG A C 1
ATOM 517 O O . ARG A 1 70 ? -22.406 -1.273 39.642 1.00 56.00 70 ARG A O 1
ATOM 524 N N . GLY A 1 71 ? -23.460 -3.040 38.698 1.00 48.28 71 GLY A N 1
ATOM 525 C CA . GLY A 1 71 ? -24.612 -3.071 39.582 1.00 48.28 71 GLY A CA 1
ATOM 526 C C . GLY A 1 71 ? -24.208 -3.395 41.019 1.00 48.28 71 GLY A C 1
ATOM 527 O O . GLY A 1 71 ? -23.477 -4.350 41.270 1.00 48.28 71 GLY A O 1
ATOM 528 N N . THR A 1 72 ? -24.718 -2.585 41.934 1.00 48.78 72 THR A N 1
ATOM 529 C CA . THR A 1 72 ? -25.094 -2.944 43.306 1.00 48.78 72 THR A CA 1
ATOM 530 C C . THR A 1 72 ? -26.549 -2.480 43.461 1.00 48.78 72 THR A C 1
ATOM 532 O O . THR A 1 72 ? -26.974 -1.561 42.748 1.00 48.78 72 THR A O 1
ATOM 535 N N . PRO A 1 73 ? -27.373 -3.167 44.259 1.00 56.34 73 PRO A N 1
ATOM 536 C CA . PRO A 1 73 ? -27.204 -3.222 45.711 1.00 56.34 73 PRO A CA 1
ATOM 537 C C . PRO A 1 73 ? -26.509 -4.479 46.230 1.00 56.34 73 PRO A C 1
ATOM 539 O O . PRO A 1 73 ? -26.707 -5.565 45.643 1.00 56.34 73 PRO A O 1
#

Secondary structure (DSSP, 8-state):
------HHHHT-SS---------TTSHHHHHHHTSHHHHHHHHHHHHHHHHHHHHHHHHHHHHHS--------

Radius of gyration: 19.86 Å; Cα contacts (8 Å, |Δi|>4): 21; chains: 1; bounding box: 41×32×61 Å

Sequence (73 aa):
MQQAAFMVLTTARRPAILVETGFATNPTDGAFLASSLGEHKIASAVAEGITKYLQEFERKRAASAPAGERGTP

pLDDT: mean 85.29, std 16.68, range [41.72, 98.69]

Foldseek 3Di:
DPPDPPVVCVPDPDDDDDDDLDDCPPPVSVVLCPDPNNVVVVVVVVVVVVVVVVVVVVVVVVVPDDPDDPDDD

Solvent-accessible surface area (backbone atoms only — not comparable to full-atom values): 4780 Å² total; per-residue (Å²): 132,89,82,72,85,56,66,85,57,75,75,52,95,55,96,70,87,85,82,87,90,69,47,74,86,40,71,68,42,26,54,38,61,73,28,74,67,38,44,51,51,53,53,50,53,51,52,52,50,52,52,54,49,51,56,51,50,52,52,56,50,61,73,67,54,79,96,78,81,84,85,74,135